Protein AF-A0A538KE06-F1 (afdb_monomer_lite)

Foldseek 3Di:
DDDDDPDDDPDPPVPPPDDPDPPCVPLVNQLVVCVVVVDDPVCCCPPRVCLVCVVVVLVVVLVVVVCVLCDDPVQVVPPPDLVPHRLNRVLVVQQDPDNPCRPPVVSVVSVVVSCVVSVVSVVVSVVVNVVSVVVVVVVD

Sequence (140 aa):
MERVPLCGVVHPDAAEIHGPARNHLLPGDLEEAAYVDGATPLQVFYKVLLPLIAPGLVTTGLLAFIAAWNEYLYALSFIQTPNKYTVTLAITTFQGKSGFQQPWGQIMAATVIVTLPLIVATLVLQRRILAGLTAGAVKG

Secondary structure (DSSP, 8-state):
--PPP------GGGSSSS-TT--TT-HHHHHHHHHHTT--HHHHIIIIIHHHHHHHHHHHHHHHHHHHHT--HHHHHH---GGG--HHHHHHHTS-SSTT---HHHHHHHHHHHHHHHHHHHHHHHHHHHHHHHHHHT--

Structure (mmCIF, N/CA/C/O backbone):
data_AF-A0A538KE06-F1
#
_entry.id   AF-A0A538KE06-F1
#
loop_
_atom_site.group_PDB
_atom_site.id
_atom_site.type_symbol
_atom_site.label_atom_id
_atom_site.label_alt_id
_atom_site.label_comp_id
_atom_site.label_asym_id
_atom_site.label_entity_id
_atom_site.label_seq_id
_atom_site.pdbx_PDB_ins_code
_atom_site.Cartn_x
_atom_site.Cartn_y
_atom_site.Cartn_z
_atom_site.occupancy
_atom_site.B_iso_or_equiv
_atom_site.auth_seq_id
_atom_site.auth_comp_id
_atom_site.auth_asym_id
_atom_site.auth_atom_id
_atom_site.pdbx_PDB_model_num
ATOM 1 N N . MET A 1 1 ? -34.459 -9.024 51.328 1.00 41.56 1 MET A N 1
ATOM 2 C CA . MET A 1 1 ? -34.409 -10.063 50.282 1.00 41.56 1 MET A CA 1
ATOM 3 C C . MET A 1 1 ? -35.595 -9.831 49.373 1.00 41.56 1 MET A C 1
ATOM 5 O O . MET A 1 1 ? -36.688 -10.164 49.780 1.00 41.56 1 MET A O 1
ATOM 9 N N . GLU A 1 2 ? -35.390 -9.170 48.240 1.00 29.42 2 GLU A N 1
ATOM 10 C CA . GLU A 1 2 ? -36.035 -9.492 46.961 1.00 29.42 2 GLU A CA 1
ATOM 11 C C . GLU A 1 2 ? -35.337 -8.616 45.909 1.00 29.42 2 GLU A C 1
ATOM 13 O O . GLU A 1 2 ? -35.073 -7.438 46.152 1.00 29.42 2 GLU A O 1
ATOM 18 N N . ARG A 1 3 ? -34.915 -9.219 44.800 1.00 35.91 3 ARG A N 1
ATOM 19 C CA . ARG A 1 3 ? -34.071 -8.602 43.772 1.00 35.91 3 ARG A CA 1
ATOM 20 C C . ARG A 1 3 ? -34.946 -7.782 42.825 1.00 35.91 3 ARG A C 1
ATOM 22 O O . ARG A 1 3 ? -35.909 -8.313 42.284 1.00 35.91 3 ARG A O 1
ATOM 29 N N . VAL A 1 4 ? -34.574 -6.528 42.584 1.00 45.78 4 VAL A N 1
ATOM 30 C CA . VAL A 1 4 ? -35.130 -5.716 41.490 1.00 45.78 4 VAL A CA 1
ATOM 31 C C . VAL A 1 4 ? -34.564 -6.254 40.160 1.00 45.78 4 VAL A C 1
ATOM 33 O O . VAL A 1 4 ? -33.375 -6.582 40.107 1.00 45.78 4 VAL A O 1
ATOM 36 N N . PRO A 1 5 ? -35.390 -6.434 39.113 1.00 43.25 5 PRO A N 1
ATOM 37 C CA . PRO A 1 5 ? -35.032 -7.219 37.939 1.00 43.25 5 PRO A CA 1
ATOM 38 C C . PRO A 1 5 ? -34.088 -6.455 37.000 1.00 43.25 5 PRO A C 1
ATOM 40 O O . PRO A 1 5 ? -34.366 -5.337 36.580 1.00 43.25 5 PRO A O 1
ATOM 43 N N . LEU A 1 6 ? -32.984 -7.107 36.630 1.00 50.12 6 LEU A N 1
ATOM 44 C CA . LEU A 1 6 ? -32.093 -6.719 35.536 1.00 50.12 6 LEU A CA 1
ATOM 45 C C . LEU A 1 6 ? -32.670 -7.252 34.219 1.00 50.12 6 LEU A C 1
ATOM 47 O O . LEU A 1 6 ? -32.282 -8.321 33.755 1.00 50.12 6 LEU A O 1
ATOM 51 N N . CYS A 1 7 ? -33.632 -6.540 33.635 1.00 46.16 7 CYS A N 1
ATOM 52 C CA . CYS A 1 7 ? -33.983 -6.719 32.229 1.00 46.16 7 CYS A CA 1
ATOM 53 C C . CYS A 1 7 ? -34.593 -5.429 31.668 1.00 46.16 7 CYS A C 1
ATOM 55 O O . CYS A 1 7 ? -35.693 -5.046 32.050 1.00 46.16 7 CYS A O 1
ATOM 57 N N . GLY A 1 8 ? -33.847 -4.783 30.768 1.00 50.09 8 GLY A N 1
ATOM 58 C CA . GLY A 1 8 ? -34.366 -3.930 29.701 1.00 50.09 8 GLY A CA 1
ATOM 59 C C . GLY A 1 8 ? -35.153 -2.684 30.096 1.00 50.09 8 GLY A C 1
ATOM 60 O O . GLY A 1 8 ? -36.369 -2.696 29.991 1.00 50.09 8 GLY A O 1
ATOM 61 N N . VAL A 1 9 ? -34.459 -1.574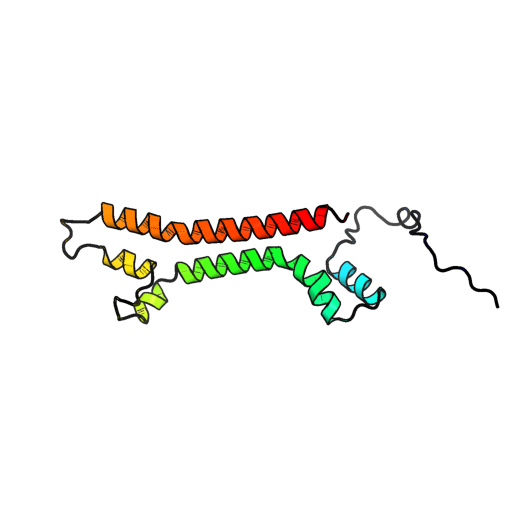 30.364 1.00 43.34 9 VAL A N 1
ATOM 62 C CA . VAL A 1 9 ? -34.928 -0.240 29.953 1.00 43.34 9 VAL A CA 1
ATOM 63 C C . VAL A 1 9 ? -33.696 0.598 29.604 1.00 43.34 9 VAL A C 1
ATOM 65 O O . VAL A 1 9 ? -33.009 1.119 30.478 1.00 43.34 9 VAL A O 1
ATOM 68 N N . VAL A 1 10 ? -33.407 0.725 28.308 1.00 49.09 10 VAL A N 1
ATOM 69 C CA . VAL A 1 10 ? -32.765 1.940 27.795 1.00 49.09 10 VAL A CA 1
ATOM 70 C C . VAL A 1 10 ? -33.773 3.047 28.085 1.00 49.09 10 VAL A C 1
ATOM 72 O O . VAL A 1 10 ? -34.801 3.124 27.419 1.00 49.09 10 VAL A O 1
ATOM 75 N N . HIS A 1 11 ? -33.561 3.809 29.158 1.00 37.88 11 HIS A N 1
ATOM 76 C CA . HIS A 1 11 ? -34.429 4.938 29.489 1.00 37.88 11 HIS A CA 1
ATOM 77 C C . HIS A 1 11 ? -34.259 5.989 28.381 1.00 37.88 11 HIS A C 1
ATOM 79 O O . HIS A 1 11 ? -33.131 6.441 28.175 1.00 37.88 11 HIS A O 1
ATOM 85 N N . PRO A 1 12 ? -35.327 6.407 27.680 1.00 44.47 12 PRO A N 1
ATOM 86 C CA . PRO A 1 12 ? -35.241 7.504 26.720 1.00 44.47 12 PRO A CA 1
ATOM 87 C C . PRO A 1 12 ? -35.142 8.893 27.389 1.00 44.47 12 PRO A C 1
ATOM 89 O O . PRO A 1 12 ? -34.996 9.889 26.691 1.00 44.47 12 PRO A O 1
ATOM 92 N N . ASP A 1 13 ? -35.141 8.978 28.726 1.00 38.41 13 ASP A N 1
ATOM 93 C CA . ASP A 1 13 ? -35.318 10.241 29.469 1.00 38.41 13 ASP A CA 1
ATOM 94 C C . ASP A 1 13 ? -34.035 10.862 30.050 1.00 38.41 13 ASP A C 1
ATOM 96 O O . ASP A 1 13 ? -34.096 11.789 30.853 1.00 38.41 13 ASP A O 1
ATOM 100 N N . ALA A 1 14 ? -32.849 10.399 29.648 1.00 43.09 14 ALA A N 1
ATOM 101 C CA . ALA A 1 14 ? -31.592 11.077 29.997 1.00 43.09 14 ALA A CA 1
ATOM 102 C C . ALA A 1 14 ? -31.155 12.124 28.948 1.00 43.09 14 ALA A C 1
ATOM 104 O O . ALA A 1 14 ? -30.073 12.696 29.060 1.00 43.09 14 ALA A O 1
ATOM 105 N N . ALA A 1 15 ? -31.976 12.370 27.921 1.00 45.47 15 ALA A N 1
ATOM 106 C CA . ALA A 1 15 ? -31.617 13.192 26.766 1.00 45.47 15 ALA A CA 1
ATOM 107 C C . ALA A 1 15 ? -32.014 14.681 26.873 1.00 45.47 15 ALA A C 1
ATOM 109 O O . ALA A 1 15 ? -31.673 15.445 25.973 1.00 45.47 15 ALA A O 1
ATOM 110 N N . GLU A 1 16 ? -32.702 15.126 27.935 1.00 46.16 16 GLU A N 1
ATOM 111 C CA . GLU A 1 16 ? -33.406 16.426 27.895 1.00 46.16 16 GLU A CA 1
ATOM 112 C C . GLU A 1 16 ? -32.872 17.551 28.810 1.00 46.16 16 GLU A C 1
ATOM 114 O O . GLU A 1 16 ? -33.443 18.637 28.815 1.00 46.16 16 GLU A O 1
ATOM 119 N N . ILE A 1 17 ? -31.769 17.379 29.558 1.00 45.38 17 ILE A N 1
ATOM 120 C CA . ILE A 1 17 ? -31.374 18.382 30.584 1.00 45.38 17 ILE A CA 1
ATOM 121 C C . ILE A 1 17 ? -29.956 18.979 30.507 1.00 45.38 17 ILE A C 1
ATOM 123 O O . ILE A 1 17 ? -29.545 19.652 31.455 1.00 45.38 17 ILE A O 1
ATOM 127 N N . HIS A 1 18 ? -29.196 18.848 29.406 1.00 49.47 18 HIS A N 1
ATOM 128 C CA . HIS A 1 18 ? -27.895 19.543 29.333 1.00 49.47 18 HIS A CA 1
ATOM 129 C C . HIS A 1 18 ? -27.362 19.896 27.923 1.00 49.47 18 HIS A C 1
ATOM 131 O O . HIS A 1 18 ? -26.558 19.168 27.351 1.00 49.47 18 HIS A O 1
ATOM 137 N N . GLY A 1 19 ? -27.712 21.099 27.443 1.00 47.72 19 GLY A N 1
ATOM 138 C CA . GLY A 1 19 ? -26.868 21.953 26.582 1.00 47.72 19 GLY A CA 1
ATOM 139 C C . GLY A 1 19 ? -26.881 21.711 25.055 1.00 47.72 19 GLY A C 1
ATOM 140 O O . GLY A 1 19 ? -26.966 20.573 24.600 1.00 47.72 19 GLY A O 1
ATOM 141 N N . PRO A 1 20 ? -26.743 22.771 24.226 1.00 57.09 20 PRO A N 1
ATOM 142 C CA . PRO A 1 20 ? -26.591 22.615 22.784 1.00 57.09 20 PRO A CA 1
ATOM 143 C C . PRO A 1 20 ? -25.170 22.120 22.454 1.00 57.09 20 PRO A C 1
ATOM 145 O O . PRO A 1 20 ? -24.185 22.788 22.757 1.00 57.09 20 PRO A O 1
ATOM 148 N N . ALA A 1 21 ? -25.082 20.962 21.792 1.00 54.38 21 ALA A N 1
ATOM 149 C CA . ALA A 1 21 ? -23.899 20.446 21.088 1.00 54.38 21 ALA A CA 1
ATOM 150 C C . ALA A 1 21 ? -22.734 19.840 21.910 1.00 54.38 21 ALA A C 1
ATOM 152 O O . ALA A 1 21 ? -21.568 20.066 21.577 1.00 54.38 21 ALA A O 1
ATOM 153 N N . ARG A 1 22 ? -22.991 18.969 22.901 1.00 56.84 22 ARG A N 1
ATOM 154 C CA . ARG A 1 22 ? -21.941 18.014 23.316 1.00 56.84 22 ARG A CA 1
ATOM 155 C C . ARG A 1 22 ? -21.911 16.822 22.362 1.00 56.84 22 ARG A C 1
ATOM 157 O O . ARG A 1 22 ? -22.761 15.940 22.387 1.00 56.84 22 ARG A O 1
ATOM 164 N N . ASN A 1 23 ? -20.904 16.827 21.499 1.00 50.59 23 ASN A N 1
ATOM 165 C CA . ASN A 1 23 ? -20.581 15.754 20.569 1.00 50.59 23 ASN A CA 1
ATOM 166 C C . ASN A 1 23 ? -19.966 14.568 21.350 1.00 50.59 23 ASN A C 1
ATOM 168 O O . ASN A 1 23 ? -18.763 14.353 21.297 1.00 50.59 23 ASN A O 1
ATOM 172 N N . HIS A 1 24 ? -20.777 13.832 22.118 1.00 53.59 24 HIS A N 1
ATOM 173 C CA . HIS A 1 24 ? -20.369 12.698 22.976 1.00 53.59 24 HIS A CA 1
ATOM 174 C C . HIS A 1 24 ? -19.889 11.443 22.213 1.00 53.59 24 HIS A C 1
ATOM 176 O O . HIS A 1 24 ? -19.712 10.373 22.781 1.00 53.59 24 HIS A O 1
ATOM 182 N N . LEU A 1 25 ? -19.697 11.552 20.898 1.00 54.94 25 LEU A N 1
ATOM 183 C CA . LEU A 1 25 ? -19.173 10.489 20.035 1.00 54.94 25 LEU A CA 1
ATOM 184 C C . LEU A 1 25 ? -17.652 10.606 19.857 1.00 54.94 25 LEU A C 1
ATOM 186 O O . LEU A 1 25 ? -17.087 10.116 18.878 1.00 54.94 25 LEU A O 1
ATOM 190 N N . LEU A 1 26 ? -16.979 11.304 20.774 1.00 62.09 26 LEU A N 1
ATOM 191 C CA . LEU A 1 26 ? -15.530 11.418 20.762 1.00 62.09 26 LEU A CA 1
ATOM 192 C C . LEU A 1 26 ? -14.919 10.028 21.020 1.00 62.09 26 LEU A C 1
ATOM 194 O O . LEU A 1 26 ? -15.422 9.289 21.863 1.00 62.09 26 LEU A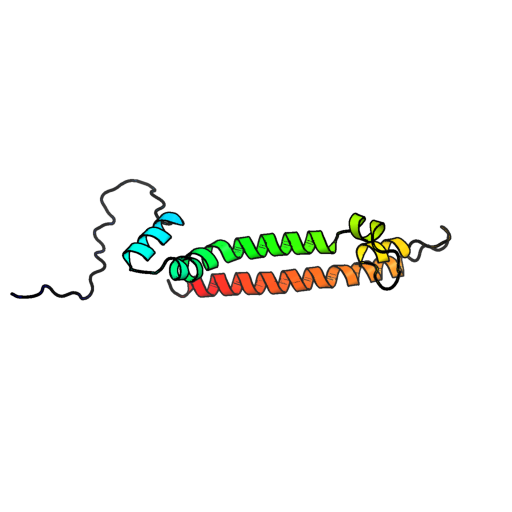 O 1
ATOM 198 N N . PRO A 1 27 ? -13.824 9.659 20.333 1.00 61.34 27 PRO A N 1
ATOM 199 C CA . PRO A 1 27 ? -13.198 8.342 20.473 1.00 61.34 27 PRO A CA 1
ATOM 200 C C . PRO A 1 27 ? -12.884 7.936 21.923 1.00 61.34 27 PRO A C 1
ATOM 202 O O . PRO A 1 27 ? -12.918 6.752 22.236 1.00 61.34 27 PRO A O 1
ATOM 205 N N . GLY A 1 28 ? -12.611 8.911 22.800 1.00 67.81 28 GLY A N 1
ATOM 206 C CA . GLY A 1 28 ? -12.376 8.670 24.227 1.00 67.81 28 GLY A CA 1
ATOM 207 C C . GLY A 1 28 ? -13.624 8.208 24.984 1.00 67.81 28 GLY A C 1
ATOM 208 O O . GLY A 1 28 ? -13.543 7.263 25.761 1.00 67.81 28 GLY A O 1
ATOM 209 N N . ASP A 1 29 ? -14.790 8.789 24.687 1.00 70.44 29 ASP A N 1
ATOM 210 C CA . ASP A 1 29 ? -16.063 8.435 25.333 1.00 70.44 29 ASP A CA 1
ATOM 211 C C . ASP A 1 29 ? -16.477 6.986 24.978 1.00 70.44 29 ASP A C 1
ATOM 213 O O . ASP A 1 29 ? -17.061 6.270 25.792 1.00 70.44 29 ASP A O 1
ATOM 217 N N . LEU A 1 30 ? -16.112 6.521 23.773 1.00 71.06 30 LEU A N 1
ATOM 218 C CA . LEU A 1 30 ? -16.296 5.138 23.308 1.00 71.06 30 LEU A CA 1
ATOM 219 C C . LEU A 1 30 ? -15.386 4.130 24.030 1.00 71.06 30 LEU A C 1
ATOM 221 O O . LEU A 1 30 ? -15.810 3.002 24.286 1.00 71.06 30 LEU A O 1
ATOM 225 N N . GLU A 1 31 ? -14.145 4.507 24.352 1.00 73.62 31 GLU A N 1
ATOM 226 C CA . GLU A 1 31 ? -13.250 3.656 25.145 1.00 73.62 31 GLU A CA 1
ATOM 227 C C . GLU A 1 31 ? -13.721 3.559 26.598 1.00 73.62 31 GLU A C 1
ATOM 229 O O . GLU A 1 31 ? -13.782 2.456 27.142 1.00 73.62 31 GLU A O 1
ATOM 234 N N . GLU A 1 32 ? -14.106 4.683 27.211 1.00 71.38 32 GLU A N 1
ATOM 235 C CA . GLU A 1 32 ? -14.625 4.714 28.582 1.00 71.38 32 GLU A CA 1
ATOM 236 C C . GLU A 1 32 ? -15.894 3.865 28.728 1.00 71.38 32 GLU A C 1
ATOM 238 O O . GLU A 1 32 ? -15.979 3.053 29.651 1.00 71.38 32 GLU A O 1
ATOM 243 N N . ALA A 1 33 ? -16.834 3.957 27.781 1.00 73.06 33 ALA A N 1
ATOM 244 C CA . ALA A 1 33 ? -18.021 3.103 27.756 1.00 73.06 33 ALA A CA 1
ATOM 245 C C . ALA A 1 33 ? -17.666 1.605 27.662 1.00 73.06 33 ALA A C 1
ATOM 247 O O . ALA A 1 33 ? -18.224 0.788 28.393 1.00 73.06 33 ALA A O 1
ATOM 248 N N . ALA A 1 34 ? -16.680 1.237 26.836 1.00 73.38 34 ALA A N 1
ATOM 249 C CA . ALA A 1 34 ? -16.247 -0.154 26.702 1.00 73.38 34 ALA A CA 1
ATOM 250 C C . ALA A 1 34 ? -15.569 -0.698 27.977 1.00 73.38 34 ALA A C 1
ATOM 252 O O . ALA A 1 34 ? -15.719 -1.879 28.302 1.00 73.38 34 ALA A O 1
ATOM 253 N N . TYR A 1 35 ? -14.846 0.145 28.721 1.00 78.19 35 TYR A N 1
ATOM 254 C CA . TYR A 1 35 ? -14.296 -0.227 30.028 1.00 78.19 35 TYR A CA 1
ATOM 255 C C . TYR A 1 35 ? -15.386 -0.387 31.093 1.00 78.19 35 TYR A C 1
ATOM 257 O O . TYR A 1 35 ? -15.297 -1.306 31.910 1.00 78.19 35 TYR A O 1
ATOM 265 N N . VAL A 1 36 ? -16.427 0.453 31.065 1.00 79.75 36 VAL A N 1
ATOM 266 C CA . VAL A 1 36 ? -17.607 0.322 31.941 1.00 79.75 36 VAL A CA 1
ATOM 267 C C . VAL A 1 36 ? -18.366 -0.983 31.658 1.00 79.75 36 VAL A C 1
ATOM 269 O O . VAL A 1 36 ? -18.806 -1.641 32.599 1.00 79.75 36 VAL A O 1
ATOM 272 N N . ASP A 1 37 ? -18.409 -1.425 30.398 1.00 77.38 37 ASP A N 1
ATOM 273 C CA . ASP A 1 37 ? -18.957 -2.726 29.979 1.00 77.38 37 ASP A CA 1
ATOM 274 C C . ASP A 1 37 ? -18.048 -3.933 30.315 1.00 77.38 37 ASP A C 1
ATOM 276 O O . ASP A 1 37 ? -18.375 -5.084 30.008 1.00 77.38 37 ASP A O 1
ATOM 280 N N . GLY A 1 38 ? -16.899 -3.707 30.963 1.00 80.50 38 GLY A N 1
ATOM 281 C CA . GLY A 1 38 ? -15.983 -4.759 31.411 1.00 80.50 38 GLY A CA 1
ATOM 282 C C . GLY A 1 38 ? -15.086 -5.340 30.313 1.00 80.50 38 GLY A C 1
ATOM 283 O O . GLY A 1 38 ? -14.522 -6.425 30.493 1.00 80.50 38 GLY A O 1
ATOM 284 N N . ALA A 1 39 ? -14.931 -4.655 29.175 1.00 82.00 39 ALA A N 1
ATOM 285 C CA . ALA A 1 39 ? -14.020 -5.090 28.122 1.00 82.00 39 ALA A CA 1
ATOM 286 C C . ALA A 1 39 ? -12.552 -4.987 28.572 1.00 82.00 39 ALA A C 1
ATOM 288 O O . ALA A 1 39 ? -12.131 -4.031 29.224 1.00 82.00 39 ALA A O 1
ATOM 289 N N . THR A 1 40 ? -11.731 -5.970 28.190 1.00 86.62 40 THR A N 1
ATOM 290 C CA . THR A 1 40 ? -10.284 -5.910 28.448 1.00 86.62 40 THR A CA 1
ATOM 291 C C . THR A 1 40 ? -9.600 -4.914 27.498 1.00 86.62 40 THR A C 1
ATOM 293 O O . THR A 1 40 ? -10.059 -4.754 26.365 1.00 86.62 40 THR A O 1
ATOM 296 N N . PRO A 1 41 ? -8.462 -4.293 27.871 1.00 82.00 41 PRO A N 1
ATOM 297 C CA . PRO A 1 41 ? -7.785 -3.294 27.029 1.00 82.00 41 PRO A CA 1
ATOM 298 C C . PRO A 1 41 ? -7.475 -3.779 25.602 1.00 82.00 41 PRO A C 1
ATOM 300 O O . PRO A 1 41 ? -7.617 -3.041 24.630 1.00 82.00 41 PRO A O 1
ATOM 303 N N . LEU A 1 42 ? -7.115 -5.060 25.449 1.00 86.00 42 LEU A N 1
ATOM 304 C CA . LEU A 1 42 ? -6.891 -5.668 24.134 1.00 86.00 42 LEU A CA 1
ATOM 305 C C . LEU A 1 42 ? -8.186 -5.809 23.322 1.00 86.00 42 LEU A C 1
ATOM 307 O O . LEU A 1 42 ? -8.167 -5.650 22.103 1.00 86.00 42 LEU A O 1
ATOM 311 N N . GLN A 1 43 ? -9.317 -6.100 23.969 1.00 81.88 43 GLN A N 1
ATOM 312 C CA . GLN A 1 43 ? -10.611 -6.149 23.288 1.00 81.88 43 GLN A CA 1
ATOM 313 C C . GLN A 1 43 ? -11.047 -4.762 22.821 1.00 81.88 43 GLN A C 1
ATOM 315 O O . GLN A 1 43 ? -11.512 -4.650 21.688 1.00 81.88 43 GLN A O 1
ATOM 320 N N . VAL A 1 44 ? -10.853 -3.726 23.643 1.00 84.19 44 VAL A N 1
ATOM 321 C CA . VAL A 1 44 ? -11.134 -2.331 23.269 1.00 84.19 44 VAL A CA 1
ATOM 322 C C . VAL A 1 44 ? -10.292 -1.930 22.055 1.00 84.19 44 VAL A C 1
ATOM 324 O O . VAL A 1 44 ? -10.837 -1.459 21.056 1.00 84.19 44 VAL A O 1
ATOM 327 N N . PHE A 1 45 ? -8.991 -2.240 22.066 1.00 83.06 45 PHE A N 1
ATOM 328 C CA . PHE A 1 45 ? -8.098 -1.955 20.942 1.00 83.06 45 PHE A CA 1
ATOM 329 C C . PHE A 1 45 ? -8.584 -2.575 19.622 1.00 83.06 45 PHE A C 1
ATOM 331 O O . PHE A 1 45 ? -8.746 -1.871 18.630 1.00 83.06 45 PHE A O 1
ATOM 338 N N . TYR A 1 46 ? -8.849 -3.885 19.588 1.00 84.31 46 TYR A N 1
ATOM 339 C CA . TYR A 1 46 ? -9.210 -4.564 18.337 1.00 84.31 46 TYR A CA 1
ATOM 340 C C . TYR A 1 46 ? -10.658 -4.325 17.890 1.00 84.31 46 TYR A C 1
ATOM 342 O O . TYR A 1 46 ? -10.920 -4.331 16.687 1.00 84.31 46 TYR A O 1
ATOM 350 N N . LYS A 1 47 ? -11.606 -4.163 18.821 1.00 80.00 47 LYS A N 1
ATOM 351 C CA . LYS A 1 47 ? -13.039 -4.063 18.495 1.00 80.00 47 LYS A CA 1
ATOM 352 C C . LYS A 1 47 ? -13.549 -2.633 18.368 1.00 80.00 47 LYS A C 1
ATOM 354 O O . LYS A 1 47 ? -14.523 -2.434 17.652 1.00 80.00 47 LYS A O 1
ATOM 359 N N . VAL A 1 48 ? -12.924 -1.672 19.047 1.00 80.19 48 VAL A N 1
ATOM 360 C CA . VAL A 1 48 ? -13.378 -0.274 19.085 1.00 80.19 48 VAL A CA 1
ATOM 361 C C . VAL A 1 48 ? -12.380 0.618 18.355 1.00 80.19 48 VAL A C 1
ATOM 363 O O . VAL A 1 48 ? -12.728 1.231 17.348 1.00 80.19 48 VAL A O 1
ATOM 366 N N . LEU A 1 49 ? -11.117 0.626 18.789 1.00 82.69 49 LEU A N 1
ATOM 367 C CA . LEU A 1 49 ? -10.118 1.555 18.259 1.00 82.69 49 LEU A CA 1
ATOM 368 C C . LEU A 1 49 ? -9.699 1.214 16.820 1.00 82.69 49 LEU A C 1
ATOM 370 O O . LEU A 1 49 ? -9.687 2.082 15.949 1.00 82.69 49 LEU A O 1
ATOM 374 N N . LEU A 1 50 ? -9.383 -0.053 16.542 1.00 84.25 50 LEU A N 1
ATOM 375 C CA . LEU A 1 50 ? -8.883 -0.505 15.242 1.00 84.25 50 LEU A CA 1
ATOM 376 C C . LEU A 1 50 ? -9.848 -0.248 14.068 1.00 84.25 50 LEU A C 1
ATOM 378 O O . LEU A 1 50 ? -9.382 0.295 13.067 1.00 84.25 50 LEU A O 1
ATOM 382 N N . PRO A 1 51 ? -11.159 -0.566 14.129 1.00 81.75 51 PRO A N 1
ATOM 383 C CA . PRO A 1 51 ? -12.083 -0.226 13.043 1.00 81.75 51 PRO A CA 1
ATOM 384 C C . PRO A 1 51 ? -12.289 1.285 12.885 1.00 81.75 51 PRO A C 1
ATOM 386 O O . PRO A 1 51 ? -12.513 1.746 11.767 1.00 81.75 51 PRO A O 1
ATOM 389 N N . LEU A 1 52 ? -12.156 2.057 13.968 1.00 81.50 52 LEU A N 1
ATOM 390 C CA . LEU A 1 52 ? -12.273 3.514 13.938 1.00 81.50 52 LEU A CA 1
ATOM 391 C C . LEU A 1 52 ? -11.097 4.165 13.191 1.00 81.50 52 LEU A C 1
ATOM 393 O O . LEU A 1 52 ? -11.301 5.063 12.376 1.00 81.50 52 LEU A O 1
ATOM 397 N N . ILE A 1 53 ? -9.870 3.679 13.414 1.00 85.25 53 ILE A N 1
ATOM 398 C CA . ILE A 1 53 ? -8.660 4.191 12.745 1.00 85.25 53 ILE A CA 1
ATOM 399 C C . ILE A 1 53 ? -8.347 3.490 11.415 1.00 85.25 53 ILE A C 1
ATOM 401 O O . ILE A 1 53 ? -7.529 3.988 10.640 1.00 85.25 53 ILE A O 1
ATOM 405 N N . ALA A 1 54 ? -8.987 2.354 11.119 1.00 83.25 54 ALA A N 1
ATOM 406 C CA . ALA A 1 54 ? -8.806 1.587 9.886 1.00 83.25 54 ALA A CA 1
ATOM 407 C C . ALA A 1 54 ? -8.851 2.431 8.594 1.00 83.25 54 ALA A C 1
ATOM 409 O O . ALA A 1 54 ? -7.932 2.284 7.783 1.00 83.25 54 ALA A O 1
ATOM 410 N N . PRO A 1 55 ? -9.831 3.334 8.364 1.00 81.31 55 PRO A N 1
ATOM 411 C CA . PRO A 1 55 ? -9.835 4.172 7.158 1.00 81.31 55 PRO A CA 1
ATOM 412 C C . PRO A 1 55 ? -8.609 5.099 7.070 1.00 81.31 55 PRO A C 1
ATOM 414 O O . PRO A 1 55 ? -8.060 5.308 5.983 1.00 81.31 55 PRO A O 1
ATOM 417 N N . GLY A 1 56 ? -8.127 5.601 8.211 1.00 85.06 56 GLY A N 1
ATOM 418 C CA . GLY A 1 56 ? -6.895 6.387 8.288 1.00 85.06 56 GLY A CA 1
ATOM 419 C C . GLY A 1 56 ? -5.660 5.551 7.949 1.00 85.06 56 GLY A C 1
ATOM 420 O O . GLY A 1 56 ? -4.860 5.947 7.103 1.00 85.06 56 GLY A O 1
ATOM 421 N N . LEU A 1 57 ? -5.542 4.353 8.530 1.00 87.50 57 LEU A N 1
ATOM 422 C CA . LEU A 1 57 ? -4.431 3.432 8.265 1.00 87.50 57 LEU A CA 1
ATOM 423 C C . LEU A 1 57 ? -4.348 3.016 6.796 1.00 87.50 57 LEU A C 1
ATOM 425 O O . LEU A 1 57 ? -3.252 2.955 6.240 1.00 87.50 57 LEU A O 1
ATOM 429 N N . VAL A 1 58 ? -5.489 2.765 6.150 1.00 85.81 58 VAL A N 1
ATOM 430 C CA . VAL A 1 58 ? -5.524 2.432 4.721 1.00 85.81 58 VAL A CA 1
ATOM 431 C C . VAL A 1 58 ? -4.987 3.588 3.876 1.00 85.81 58 VAL A C 1
ATOM 433 O O . VAL A 1 58 ? -4.194 3.361 2.963 1.00 85.81 58 VAL A O 1
ATOM 436 N N . THR A 1 59 ? -5.372 4.822 4.200 1.00 86.12 59 THR A N 1
ATOM 437 C CA . THR A 1 59 ? -4.915 6.018 3.480 1.00 86.12 59 THR A CA 1
ATOM 438 C C . THR A 1 59 ? -3.410 6.218 3.645 1.00 86.12 59 THR A C 1
ATOM 440 O O . THR A 1 59 ? -2.691 6.359 2.657 1.00 86.12 59 THR A O 1
ATOM 443 N N . THR A 1 60 ? -2.906 6.149 4.877 1.00 90.50 60 THR A N 1
ATOM 444 C CA . THR A 1 60 ? -1.471 6.267 5.164 1.00 90.50 60 THR A CA 1
ATOM 445 C C . THR A 1 60 ? -0.669 5.147 4.501 1.00 90.50 60 THR A C 1
ATOM 447 O O . THR A 1 60 ? 0.381 5.406 3.916 1.00 90.50 60 THR A O 1
ATOM 450 N N . GLY A 1 61 ? -1.175 3.911 4.523 1.00 89.69 61 GLY A N 1
ATOM 451 C CA . GLY A 1 61 ? -0.550 2.771 3.853 1.00 89.69 61 GLY A CA 1
ATOM 452 C C . GLY A 1 61 ? -0.499 2.930 2.333 1.00 89.69 61 GLY A C 1
ATOM 453 O O . GLY A 1 61 ? 0.522 2.626 1.719 1.00 89.69 61 GLY A O 1
ATOM 454 N N . LEU A 1 62 ? -1.559 3.465 1.721 1.00 88.62 62 LEU A N 1
ATOM 455 C CA . LEU A 1 62 ? -1.576 3.786 0.295 1.00 88.62 62 LEU A CA 1
ATOM 456 C C . LEU A 1 62 ? -0.542 4.863 -0.048 1.00 88.62 62 LEU A C 1
ATOM 458 O O . LEU A 1 62 ? 0.203 4.701 -1.010 1.00 88.62 62 LEU A O 1
ATOM 462 N N . LEU A 1 63 ? -0.466 5.939 0.736 1.00 89.25 63 LEU A N 1
ATOM 463 C CA . LEU A 1 63 ? 0.529 6.994 0.530 1.00 89.25 63 LEU A CA 1
ATOM 464 C C . LEU A 1 63 ? 1.957 6.456 0.670 1.00 89.25 63 LEU A C 1
ATOM 466 O O . LEU A 1 63 ? 2.804 6.754 -0.168 1.00 89.25 63 LEU A O 1
ATOM 470 N N . ALA A 1 64 ? 2.211 5.610 1.671 1.00 91.50 64 ALA A N 1
ATOM 471 C CA . ALA A 1 64 ? 3.498 4.943 1.841 1.00 91.50 64 ALA A CA 1
ATOM 472 C C . ALA A 1 64 ? 3.834 4.027 0.651 1.00 91.50 64 ALA A C 1
ATOM 474 O O . ALA A 1 64 ? 4.968 4.027 0.177 1.00 91.50 64 ALA A O 1
ATOM 475 N N . PHE A 1 65 ? 2.850 3.292 0.123 1.00 89.88 65 PHE A N 1
ATOM 476 C CA . PHE A 1 65 ? 3.017 2.478 -1.081 1.00 89.88 65 PHE A CA 1
ATOM 477 C C . PHE A 1 65 ? 3.355 3.334 -2.305 1.00 89.88 65 PHE A C 1
ATOM 479 O O . PHE A 1 65 ? 4.300 3.019 -3.022 1.00 89.88 65 PHE A O 1
ATOM 486 N N . ILE A 1 66 ? 2.630 4.434 -2.525 1.00 88.38 66 ILE A N 1
ATOM 487 C CA . ILE A 1 66 ? 2.898 5.378 -3.619 1.00 88.38 66 ILE A CA 1
ATOM 488 C C . ILE A 1 66 ? 4.316 5.945 -3.492 1.00 88.38 66 ILE A C 1
ATOM 490 O O . ILE A 1 66 ? 5.032 6.010 -4.490 1.00 88.38 66 ILE A O 1
ATOM 494 N N . ALA A 1 67 ? 4.734 6.332 -2.286 1.00 89.94 67 ALA A N 1
ATOM 495 C CA . ALA A 1 67 ? 6.073 6.856 -2.038 1.00 89.94 67 ALA A CA 1
ATOM 496 C C . ALA A 1 67 ? 7.153 5.811 -2.355 1.00 89.94 67 ALA A C 1
ATOM 498 O O . ALA A 1 67 ? 8.053 6.083 -3.142 1.00 89.94 67 ALA A O 1
ATOM 499 N N . ALA A 1 68 ? 7.021 4.593 -1.823 1.00 89.44 68 ALA A N 1
ATOM 500 C CA . ALA A 1 68 ? 7.971 3.510 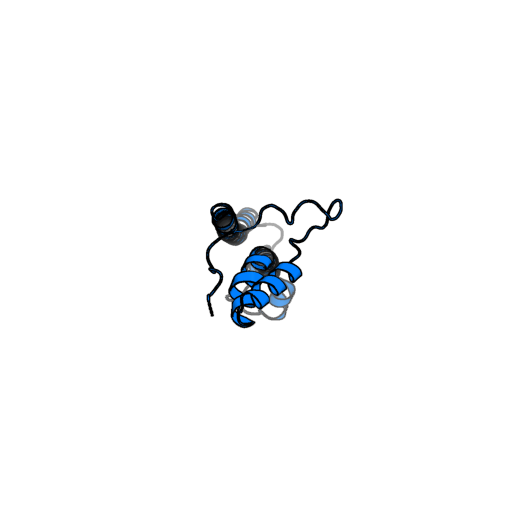-2.069 1.00 89.44 68 ALA A CA 1
ATOM 501 C C . ALA A 1 68 ? 8.019 3.085 -3.547 1.00 89.44 68 ALA A C 1
ATOM 503 O O . ALA A 1 68 ? 9.083 2.753 -4.063 1.00 89.44 68 ALA A O 1
ATOM 504 N N . TRP A 1 69 ? 6.878 3.108 -4.240 1.00 88.44 69 TRP A N 1
ATOM 505 C CA . TRP A 1 69 ? 6.784 2.755 -5.656 1.00 88.44 69 TRP A CA 1
ATOM 506 C C . TRP A 1 69 ? 7.460 3.784 -6.567 1.00 88.44 69 TRP A C 1
ATOM 508 O O . TRP A 1 69 ? 8.114 3.418 -7.542 1.00 88.44 69 TRP A O 1
ATOM 518 N N . ASN A 1 70 ? 7.318 5.072 -6.248 1.00 88.62 70 ASN A N 1
ATOM 519 C CA . ASN A 1 70 ? 7.917 6.162 -7.019 1.00 88.62 70 ASN A CA 1
ATOM 520 C C . ASN A 1 70 ? 9.375 6.437 -6.643 1.00 88.62 70 ASN A C 1
ATOM 522 O O . ASN A 1 70 ? 9.992 7.337 -7.214 1.00 88.62 70 ASN A O 1
ATOM 526 N N . GLU A 1 71 ? 9.934 5.675 -5.708 1.00 89.94 71 GLU A N 1
ATOM 527 C CA . GLU A 1 71 ? 11.248 5.973 -5.183 1.00 89.94 71 GLU A CA 1
ATOM 528 C C . GLU A 1 71 ? 12.351 5.738 -6.225 1.00 89.94 71 GLU A C 1
ATOM 530 O O . GLU A 1 71 ? 12.572 4.629 -6.723 1.00 89.94 71 GLU A O 1
ATOM 535 N N . TYR A 1 72 ? 13.055 6.820 -6.555 1.00 89.19 72 TYR A N 1
ATOM 536 C CA . TYR A 1 72 ? 14.049 6.856 -7.621 1.00 89.19 72 TYR A CA 1
ATOM 537 C C . TYR A 1 72 ? 15.476 7.008 -7.095 1.00 89.19 72 TYR A C 1
ATOM 539 O O . TYR A 1 72 ? 16.382 6.335 -7.588 1.00 89.19 72 TYR A O 1
ATOM 547 N N . LEU A 1 73 ? 15.699 7.860 -6.091 1.00 88.19 73 LEU A N 1
ATOM 548 C CA . LEU A 1 73 ? 17.045 8.215 -5.639 1.00 88.19 73 LEU A CA 1
ATOM 549 C C . LEU A 1 73 ? 17.721 7.043 -4.932 1.00 88.19 73 LEU A C 1
ATOM 551 O O . LEU A 1 73 ? 18.894 6.761 -5.193 1.00 88.19 73 LEU A O 1
ATOM 555 N N . TYR A 1 74 ? 16.977 6.311 -4.100 1.00 89.50 74 TYR A N 1
ATOM 556 C CA . TYR A 1 74 ? 17.498 5.088 -3.489 1.00 89.50 74 TYR A CA 1
ATOM 557 C C . TYR A 1 74 ? 17.804 4.017 -4.544 1.00 89.50 74 TYR A C 1
ATOM 559 O O . TYR A 1 74 ? 18.862 3.388 -4.495 1.00 89.50 74 TYR A O 1
ATOM 567 N N . ALA A 1 75 ? 16.928 3.839 -5.536 1.00 88.44 75 ALA A N 1
ATOM 568 C CA . ALA A 1 75 ? 17.144 2.862 -6.600 1.00 88.44 75 ALA A CA 1
ATOM 569 C C . ALA A 1 75 ? 18.396 3.189 -7.426 1.00 88.44 75 ALA A C 1
ATOM 571 O O . ALA A 1 75 ? 19.234 2.316 -7.631 1.00 88.44 75 ALA A O 1
ATOM 572 N N . LEU A 1 76 ? 18.561 4.449 -7.836 1.00 87.75 76 LEU A N 1
ATOM 573 C CA . LEU A 1 76 ? 19.721 4.904 -8.602 1.00 87.75 76 LEU A CA 1
ATOM 574 C C . LEU A 1 76 ? 21.038 4.728 -7.829 1.00 87.75 76 LEU A C 1
ATOM 576 O O . LEU A 1 76 ? 22.061 4.393 -8.420 1.00 87.75 76 LEU A O 1
ATOM 580 N N . SER A 1 77 ? 21.012 4.946 -6.513 1.00 88.44 77 SER A N 1
ATOM 581 C CA . SER A 1 77 ? 22.218 4.913 -5.676 1.00 88.44 77 SER A CA 1
ATOM 582 C C . SER A 1 77 ? 22.673 3.490 -5.341 1.00 88.44 77 SER A C 1
ATOM 584 O O . SER A 1 77 ? 23.870 3.209 -5.316 1.00 88.44 77 SER A O 1
ATOM 586 N N . PHE A 1 78 ? 21.727 2.582 -5.075 1.00 90.06 78 PHE A N 1
ATOM 587 C CA . PHE A 1 78 ? 22.029 1.241 -4.562 1.00 90.06 78 PHE A CA 1
ATOM 588 C C . PHE A 1 78 ? 21.913 0.128 -5.610 1.00 90.06 78 PHE A C 1
ATOM 590 O O . PHE A 1 78 ? 22.535 -0.925 -5.454 1.00 90.06 78 PHE A O 1
ATOM 597 N N . ILE A 1 79 ? 21.136 0.319 -6.679 1.00 88.81 79 ILE A N 1
ATOM 598 C CA . ILE A 1 79 ? 20.874 -0.731 -7.666 1.00 88.81 79 ILE A CA 1
ATOM 599 C C . ILE A 1 79 ? 21.762 -0.531 -8.890 1.00 88.81 79 ILE A C 1
ATOM 601 O O . ILE A 1 79 ? 21.488 0.281 -9.766 1.00 88.81 79 ILE A O 1
ATOM 605 N N . GLN A 1 80 ? 22.810 -1.348 -8.984 1.00 82.44 80 GLN A N 1
ATOM 606 C CA . GLN A 1 80 ? 23.749 -1.311 -10.111 1.00 82.44 80 GLN A CA 1
ATOM 607 C C . GLN A 1 80 ? 23.448 -2.367 -11.187 1.00 82.44 80 GLN A C 1
ATOM 609 O O . GLN A 1 80 ? 23.957 -2.283 -12.301 1.00 82.44 80 GLN A O 1
ATOM 614 N N . THR A 1 81 ? 22.614 -3.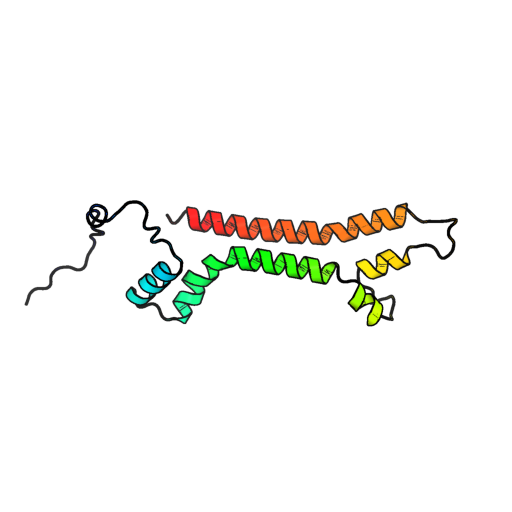370 -10.885 1.00 85.94 81 THR A N 1
ATOM 615 C CA . THR A 1 81 ? 22.292 -4.458 -11.822 1.00 85.94 81 THR A CA 1
ATOM 616 C C . THR A 1 81 ? 20.990 -4.175 -12.583 1.00 85.94 81 THR A C 1
ATOM 618 O O . THR A 1 81 ? 19.951 -4.054 -11.930 1.00 85.94 81 THR A O 1
ATOM 621 N N . PRO A 1 82 ? 20.990 -4.193 -13.933 1.00 80.12 82 PRO A N 1
ATOM 622 C CA . PRO A 1 82 ? 19.798 -3.912 -14.743 1.00 80.12 82 PRO A CA 1
ATOM 623 C C . PRO A 1 82 ? 18.581 -4.792 -14.440 1.00 80.12 82 PRO A C 1
ATOM 625 O O . PRO A 1 82 ? 17.453 -4.314 -14.428 1.00 80.12 82 PRO A O 1
ATOM 628 N N . ASN A 1 83 ? 18.799 -6.066 -14.099 1.00 84.56 83 ASN A N 1
ATOM 629 C CA . ASN A 1 83 ? 17.720 -7.008 -13.767 1.00 84.56 83 ASN A CA 1
ATOM 630 C C . ASN A 1 83 ? 17.000 -6.699 -12.443 1.00 84.56 83 ASN A C 1
ATOM 632 O O . ASN A 1 83 ? 16.026 -7.368 -12.110 1.00 84.56 83 ASN A O 1
ATOM 636 N N . LYS A 1 84 ? 17.499 -5.739 -11.659 1.00 85.88 84 LYS A N 1
ATOM 637 C CA . LYS A 1 84 ? 16.923 -5.339 -10.370 1.00 85.88 84 LYS A CA 1
ATOM 638 C C . LYS A 1 84 ? 16.384 -3.913 -10.389 1.00 85.88 84 LYS A C 1
ATOM 640 O O . LYS A 1 84 ? 16.021 -3.406 -9.332 1.00 85.88 84 LYS A O 1
ATOM 645 N N . TYR A 1 85 ? 16.369 -3.248 -11.545 1.00 86.69 85 TYR A N 1
ATOM 646 C CA . TYR A 1 85 ? 15.897 -1.873 -11.624 1.00 86.69 85 TYR A CA 1
ATOM 647 C C . TYR A 1 85 ? 14.446 -1.765 -11.179 1.00 86.69 85 TYR A C 1
ATOM 649 O O . TYR A 1 85 ? 13.583 -2.549 -11.577 1.00 86.69 85 TYR A O 1
ATOM 657 N N . THR A 1 86 ? 14.193 -0.766 -10.337 1.00 88.62 86 THR A N 1
ATOM 658 C CA . THR A 1 86 ? 12.830 -0.360 -10.033 1.00 88.62 86 THR A CA 1
ATOM 659 C C . THR A 1 86 ? 12.192 0.207 -11.288 1.00 88.62 86 THR A C 1
ATOM 661 O O . THR A 1 86 ? 12.865 0.652 -12.220 1.00 88.62 86 THR A O 1
ATOM 664 N N . VAL A 1 87 ? 10.869 0.203 -11.305 1.00 86.25 87 VAL A N 1
ATOM 665 C CA . VAL A 1 87 ? 10.072 0.648 -12.444 1.00 86.25 87 VAL A CA 1
ATOM 666 C C . VAL A 1 87 ? 10.444 2.075 -12.880 1.00 86.25 87 VAL A C 1
ATOM 668 O O . VAL A 1 87 ? 10.660 2.323 -14.067 1.00 86.25 87 VAL A O 1
ATOM 671 N N . THR A 1 88 ? 10.612 2.990 -11.922 1.00 85.75 88 THR A N 1
ATOM 672 C CA . THR A 1 88 ? 11.012 4.383 -12.175 1.00 85.75 88 THR A CA 1
ATOM 673 C C . THR A 1 88 ? 12.423 4.490 -12.761 1.00 85.75 88 THR A C 1
ATOM 675 O O . THR A 1 88 ? 12.633 5.246 -13.705 1.00 85.75 88 THR A O 1
ATOM 678 N N . LEU A 1 89 ? 13.384 3.701 -12.263 1.00 86.31 89 LEU A N 1
ATOM 679 C CA . LEU A 1 89 ? 14.755 3.662 -12.788 1.00 86.31 89 LEU A CA 1
ATOM 680 C C . LEU A 1 89 ? 14.827 3.011 -14.178 1.00 86.31 89 LEU A C 1
ATOM 682 O O . LEU A 1 89 ? 15.576 3.458 -15.038 1.00 86.31 89 LEU A O 1
ATOM 686 N N . ALA A 1 90 ? 14.020 1.982 -14.433 1.00 84.56 90 ALA A N 1
ATOM 687 C CA . ALA A 1 90 ? 13.964 1.336 -15.738 1.00 84.56 90 ALA A CA 1
ATOM 688 C C . ALA A 1 90 ? 13.479 2.317 -16.820 1.00 84.56 90 ALA A C 1
ATOM 690 O O . ALA A 1 90 ? 14.086 2.391 -17.889 1.00 84.56 90 ALA A O 1
ATOM 691 N N . ILE A 1 91 ? 12.455 3.135 -16.530 1.00 83.12 91 ILE A N 1
ATOM 692 C CA . ILE A 1 91 ? 11.941 4.141 -17.476 1.00 83.12 91 ILE A CA 1
ATOM 693 C C . ILE A 1 91 ? 13.038 5.113 -17.929 1.00 83.12 91 ILE A C 1
ATOM 695 O O . ILE A 1 91 ? 13.136 5.418 -19.119 1.00 83.12 91 ILE A O 1
ATOM 699 N N . THR A 1 92 ? 13.895 5.579 -17.016 1.00 79.25 92 THR A N 1
ATOM 700 C CA . THR A 1 92 ? 14.924 6.571 -17.365 1.00 79.25 92 THR A CA 1
ATOM 701 C C . THR A 1 92 ? 15.994 6.011 -18.298 1.00 79.25 92 THR A C 1
ATOM 703 O O . THR A 1 92 ? 16.563 6.775 -19.078 1.00 79.25 92 THR A O 1
ATOM 706 N N . THR A 1 93 ? 16.211 4.692 -18.287 1.00 76.81 93 THR A N 1
ATOM 707 C CA . THR A 1 93 ? 17.164 4.006 -19.173 1.00 76.81 93 THR A CA 1
ATOM 708 C C . THR A 1 93 ? 16.649 3.775 -20.598 1.00 76.81 93 THR A C 1
ATOM 710 O O . THR A 1 93 ? 17.449 3.471 -21.480 1.00 76.81 93 THR A O 1
ATOM 713 N N . PHE A 1 94 ? 15.350 3.982 -20.868 1.00 73.56 94 PHE A N 1
ATOM 714 C CA . PHE A 1 94 ? 14.797 3.957 -22.234 1.00 73.56 94 PHE A CA 1
ATOM 715 C C . PHE A 1 94 ? 15.146 5.202 -23.066 1.00 73.56 94 PHE A C 1
ATOM 717 O O . PHE A 1 94 ? 14.879 5.226 -24.269 1.00 73.56 94 PHE A O 1
ATOM 724 N N . GLN A 1 95 ? 15.745 6.235 -22.463 1.00 65.69 95 GLN A N 1
ATOM 725 C CA . GLN A 1 95 ? 16.284 7.373 -23.207 1.00 65.69 95 GLN A CA 1
ATOM 726 C C . GLN A 1 95 ? 17.437 6.876 -24.092 1.00 65.69 95 GLN A C 1
ATOM 728 O O . GLN A 1 95 ? 18.414 6.311 -23.601 1.00 65.69 95 GLN A O 1
ATOM 733 N N . GLY A 1 96 ? 17.283 7.004 -25.412 1.00 57.22 96 GLY A N 1
ATOM 734 C CA . GLY A 1 96 ? 18.174 6.364 -26.377 1.00 57.22 96 GLY A CA 1
ATOM 735 C C . GLY A 1 96 ? 19.632 6.811 -26.230 1.00 57.22 96 GLY A C 1
ATOM 736 O O . GLY A 1 96 ? 19.917 7.962 -25.911 1.00 57.22 96 GLY A O 1
ATOM 737 N N . LYS A 1 97 ? 20.579 5.920 -26.563 1.00 55.41 97 LYS A N 1
ATOM 738 C CA . LYS A 1 97 ? 22.027 6.224 -26.630 1.00 55.41 97 LYS A CA 1
ATOM 739 C C . LYS A 1 97 ? 22.378 7.336 -27.640 1.00 55.41 97 LYS A C 1
ATOM 741 O O . LYS A 1 97 ? 23.528 7.757 -27.722 1.00 55.41 97 LYS A O 1
ATOM 746 N N . SER A 1 98 ? 21.415 7.784 -28.446 1.00 55.06 98 SER A N 1
ATOM 747 C CA . SER A 1 98 ? 21.572 8.823 -29.463 1.00 55.06 98 SER A CA 1
ATOM 748 C C . SER A 1 98 ? 20.271 9.623 -29.574 1.00 55.06 98 SER A C 1
ATOM 750 O O . SER A 1 98 ? 19.207 9.041 -29.772 1.00 55.06 98 SER A O 1
ATOM 752 N N . GLY A 1 99 ? 20.348 10.955 -29.482 1.00 59.50 99 GLY A N 1
ATOM 753 C CA . GLY A 1 99 ? 19.180 11.855 -29.440 1.00 59.50 99 GLY A CA 1
ATOM 754 C C . GLY A 1 99 ? 18.302 11.890 -30.701 1.00 59.50 99 GLY A C 1
ATOM 755 O O . GLY A 1 99 ? 17.291 12.582 -30.714 1.00 59.50 99 GLY A O 1
ATOM 756 N N . PHE A 1 100 ? 18.659 11.143 -31.750 1.00 58.69 100 PHE A N 1
ATOM 757 C CA . PHE A 1 100 ? 17.961 11.128 -33.042 1.00 58.69 100 PHE A CA 1
ATOM 758 C C . PHE A 1 100 ? 16.920 10.007 -33.184 1.00 58.69 100 PHE A C 1
ATOM 760 O O . PHE A 1 100 ? 16.156 10.007 -34.144 1.00 58.69 100 PHE A O 1
ATOM 767 N N . GLN A 1 101 ? 16.853 9.067 -32.236 1.00 58.44 101 GLN A N 1
ATOM 768 C CA . GLN A 1 101 ? 15.911 7.945 -32.277 1.00 58.44 101 GLN A CA 1
ATOM 769 C C . GLN A 1 101 ? 15.291 7.736 -30.896 1.00 58.44 101 GLN A C 1
ATOM 771 O O . GLN A 1 101 ? 15.542 6.739 -30.226 1.00 58.44 101 GLN A O 1
ATOM 776 N N . GLN A 1 102 ? 14.514 8.724 -30.446 1.00 66.38 102 GLN A N 1
ATOM 777 C CA . GLN A 1 102 ? 13.814 8.664 -29.164 1.00 66.38 102 GLN A CA 1
ATOM 778 C C . GLN A 1 102 ? 12.585 7.745 -29.298 1.00 66.38 102 GLN A C 1
ATOM 780 O O . GLN A 1 102 ? 11.654 8.079 -30.039 1.00 66.38 102 GLN A O 1
ATOM 785 N N . PRO A 1 103 ? 12.540 6.589 -28.612 1.00 74.69 103 PRO A N 1
ATOM 786 C CA . PRO A 1 103 ? 11.460 5.623 -28.768 1.00 74.69 103 PRO A CA 1
ATOM 787 C C . PRO A 1 103 ? 10.232 6.034 -27.939 1.00 74.69 103 PRO A C 1
ATOM 789 O O . PRO A 1 103 ? 9.876 5.381 -26.959 1.00 74.69 103 PRO A O 1
ATOM 792 N N . TRP A 1 104 ? 9.545 7.109 -28.344 1.00 78.31 104 TRP A N 1
ATOM 793 C CA . TRP A 1 104 ? 8.345 7.624 -27.666 1.00 78.31 104 TRP A CA 1
ATOM 794 C C . TRP A 1 104 ? 7.278 6.547 -27.445 1.00 78.31 104 TRP A C 1
ATOM 796 O O . TRP A 1 104 ? 6.665 6.499 -26.383 1.00 78.31 104 TRP A O 1
ATOM 806 N N . GLY A 1 105 ? 7.104 5.633 -28.406 1.00 82.62 105 GLY A N 1
ATOM 807 C CA . GLY A 1 105 ? 6.169 4.514 -28.274 1.00 82.62 105 GLY A CA 1
ATOM 808 C C . GLY A 1 105 ? 6.512 3.567 -27.119 1.00 82.62 105 GLY A C 1
ATOM 809 O O . GLY A 1 105 ? 5.615 3.142 -26.398 1.00 82.62 105 GLY A O 1
ATOM 810 N N . GLN A 1 106 ? 7.798 3.277 -26.895 1.00 81.56 106 GLN A N 1
ATOM 811 C CA . GLN A 1 106 ? 8.230 2.408 -25.794 1.00 81.56 106 GLN A CA 1
ATOM 812 C C . GLN A 1 106 ? 8.065 3.100 -24.440 1.00 81.56 106 GLN A C 1
ATOM 814 O O . GLN A 1 106 ? 7.601 2.471 -23.495 1.00 81.56 106 GLN A O 1
ATOM 819 N N . ILE A 1 107 ? 8.378 4.398 -24.363 1.00 82.75 107 ILE A N 1
ATOM 820 C CA . ILE A 1 107 ? 8.203 5.195 -23.141 1.00 82.75 107 ILE A CA 1
ATOM 821 C C . ILE A 1 107 ? 6.718 5.263 -22.764 1.00 82.75 107 ILE A C 1
ATOM 823 O O . ILE A 1 107 ? 6.363 4.952 -21.631 1.00 82.75 107 ILE A O 1
ATOM 827 N N . MET A 1 108 ? 5.838 5.585 -23.719 1.00 84.44 108 MET A N 1
ATOM 828 C CA . MET A 1 108 ? 4.393 5.649 -23.475 1.00 84.44 108 MET A CA 1
ATOM 829 C C . MET A 1 108 ? 3.812 4.286 -23.078 1.00 84.44 108 MET A C 1
ATOM 831 O O . MET A 1 108 ? 3.025 4.205 -22.135 1.00 84.44 108 MET A O 1
ATOM 835 N N . ALA A 1 109 ? 4.225 3.204 -23.749 1.00 86.06 109 ALA A N 1
ATOM 836 C CA . ALA A 1 109 ? 3.813 1.849 -23.385 1.00 86.06 109 ALA A CA 1
ATOM 837 C C . ALA A 1 109 ? 4.278 1.473 -21.970 1.00 86.06 109 ALA A C 1
ATOM 839 O O . ALA A 1 109 ? 3.494 0.928 -21.192 1.00 86.06 109 ALA A O 1
ATOM 840 N N . ALA A 1 110 ? 5.519 1.819 -21.608 1.00 86.12 110 ALA A N 1
ATOM 841 C CA . ALA A 1 110 ? 6.027 1.627 -20.257 1.00 86.12 110 ALA A CA 1
ATOM 842 C C . ALA A 1 110 ? 5.162 2.388 -19.241 1.00 86.12 110 ALA A C 1
ATOM 844 O O . ALA A 1 110 ? 4.665 1.767 -18.307 1.00 86.12 110 ALA A O 1
ATOM 845 N N . THR A 1 111 ? 4.880 3.679 -19.450 1.00 86.00 111 THR A N 1
ATOM 846 C CA . THR A 1 111 ? 4.058 4.497 -18.536 1.00 86.00 111 THR A CA 1
ATOM 847 C C . THR A 1 111 ? 2.671 3.901 -18.273 1.00 86.00 111 THR A C 1
ATOM 849 O O . THR A 1 111 ? 2.219 3.885 -17.124 1.00 86.00 111 THR A O 1
ATOM 852 N N . VAL A 1 112 ? 2.001 3.359 -19.297 1.00 90.00 112 VAL A N 1
ATOM 853 C CA . VAL A 1 112 ? 0.706 2.678 -19.121 1.00 90.00 112 VAL A CA 1
ATOM 854 C C . VAL A 1 112 ? 0.851 1.464 -18.198 1.00 90.00 112 VAL A C 1
ATOM 856 O O . VAL A 1 112 ? 0.077 1.315 -17.251 1.00 90.00 112 VAL A O 1
ATOM 859 N N . ILE A 1 113 ? 1.877 0.636 -18.416 1.00 89.50 113 ILE A N 1
ATOM 860 C CA . ILE A 1 113 ? 2.151 -0.550 -17.590 1.00 89.50 113 ILE A CA 1
ATOM 861 C C . ILE A 1 113 ? 2.461 -0.155 -16.139 1.00 89.50 113 ILE A C 1
ATOM 863 O O . ILE A 1 113 ? 1.978 -0.802 -15.214 1.00 89.50 113 ILE A O 1
ATOM 867 N N . VAL A 1 114 ? 3.208 0.931 -15.923 1.00 88.19 114 VAL A N 1
ATOM 868 C CA . VAL A 1 114 ? 3.552 1.440 -14.582 1.00 88.19 114 VAL A CA 1
ATOM 869 C C . VAL A 1 114 ? 2.341 1.958 -13.815 1.00 88.19 114 VAL A C 1
ATOM 871 O O . VAL A 1 114 ? 2.294 1.855 -12.590 1.00 88.19 114 VAL A O 1
ATOM 874 N N . THR A 1 115 ? 1.354 2.505 -14.520 1.00 89.56 115 THR A N 1
ATOM 875 C CA . THR A 1 115 ? 0.163 3.094 -13.894 1.00 89.56 115 THR A CA 1
ATOM 876 C C . THR A 1 115 ? -0.846 2.021 -13.463 1.00 89.56 115 THR A C 1
ATOM 878 O O . THR A 1 115 ? -1.592 2.215 -12.503 1.00 89.56 115 THR A O 1
ATOM 881 N N . LEU A 1 116 ? -0.851 0.853 -14.117 1.00 91.56 116 LEU A N 1
ATOM 882 C CA . LEU A 1 116 ? -1.783 -0.242 -13.820 1.00 91.56 116 LEU A CA 1
ATOM 883 C C . LEU A 1 116 ? -1.751 -0.714 -12.349 1.00 91.56 116 LEU A C 1
ATOM 885 O O . LEU A 1 116 ? -2.822 -0.775 -11.743 1.00 91.56 116 LEU A O 1
ATOM 889 N N . PRO A 1 117 ? -0.590 -1.008 -11.727 1.00 87.56 117 PRO A N 1
ATOM 890 C CA . PRO A 1 117 ? -0.518 -1.416 -10.323 1.00 87.56 117 PRO A CA 1
ATOM 891 C C . PRO A 1 117 ? -1.142 -0.410 -9.355 1.00 87.56 117 PRO A C 1
ATOM 893 O O . PRO A 1 117 ? -1.829 -0.810 -8.417 1.00 87.56 117 PRO A O 1
ATOM 896 N N . LEU A 1 118 ? -0.951 0.890 -9.600 1.00 88.31 118 LEU A N 1
ATOM 897 C CA . LEU A 1 118 ? -1.528 1.963 -8.786 1.00 88.31 118 LEU A CA 1
ATOM 898 C C . LEU A 1 118 ? -3.056 1.981 -8.885 1.00 88.31 118 LEU A C 1
ATOM 900 O O . LEU A 1 118 ? -3.747 2.066 -7.868 1.00 88.31 118 LEU A O 1
ATOM 904 N N . ILE A 1 119 ? -3.593 1.837 -10.097 1.00 90.75 119 ILE A N 1
ATOM 905 C CA . ILE A 1 119 ? -5.040 1.734 -10.321 1.00 90.75 119 ILE A CA 1
ATOM 906 C C . ILE A 1 119 ? -5.599 0.490 -9.618 1.00 90.75 119 ILE A C 1
ATOM 908 O O . ILE A 1 119 ? -6.598 0.568 -8.911 1.00 90.75 119 ILE A O 1
ATOM 912 N N . VAL A 1 120 ? -4.942 -0.663 -9.749 1.00 91.50 120 VAL A N 1
ATOM 913 C CA . VAL A 1 120 ? -5.394 -1.900 -9.094 1.00 91.50 120 VAL A CA 1
ATOM 914 C C . VAL A 1 120 ? -5.365 -1.762 -7.570 1.00 91.50 120 VAL A C 1
ATOM 916 O O . VAL A 1 120 ? -6.350 -2.096 -6.911 1.00 91.50 120 VAL A O 1
ATOM 919 N N . ALA A 1 121 ? -4.277 -1.234 -7.004 1.00 87.25 121 ALA A N 1
ATOM 920 C CA . ALA A 1 121 ? -4.144 -1.029 -5.565 1.00 87.25 121 ALA A CA 1
ATOM 921 C C . ALA A 1 121 ? -5.247 -0.107 -5.024 1.00 87.25 121 ALA A C 1
ATOM 923 O O . ALA A 1 121 ? -5.934 -0.459 -4.062 1.00 87.25 121 ALA A O 1
ATOM 924 N N . THR A 1 122 ? -5.466 1.040 -5.674 1.00 85.94 122 THR A N 1
ATOM 925 C CA . THR A 1 122 ? -6.503 2.003 -5.276 1.00 85.94 122 THR A CA 1
ATOM 926 C C . THR A 1 122 ? -7.906 1.411 -5.373 1.00 85.94 122 THR A C 1
ATOM 928 O O . THR A 1 122 ? -8.661 1.520 -4.411 1.00 85.94 122 THR A O 1
ATOM 931 N N . LEU A 1 123 ? -8.242 0.700 -6.453 1.00 88.94 123 LEU A N 1
ATOM 932 C CA . LEU A 1 123 ? -9.547 0.047 -6.602 1.00 88.94 123 LEU A CA 1
ATOM 933 C C . LEU A 1 123 ? -9.800 -1.017 -5.523 1.00 88.94 123 LEU A C 1
ATOM 935 O O . LEU A 1 123 ? -10.907 -1.105 -4.987 1.00 88.94 123 LEU A O 1
ATOM 939 N N . VAL A 1 124 ? -8.792 -1.825 -5.180 1.00 87.00 124 VAL A N 1
ATOM 940 C CA . VAL A 1 124 ? -8.914 -2.848 -4.127 1.00 87.00 124 VAL A CA 1
ATOM 941 C C . VAL A 1 124 ? -9.111 -2.203 -2.753 1.00 87.00 124 VAL A C 1
ATOM 943 O O . VAL A 1 124 ? -9.988 -2.629 -1.997 1.00 87.00 124 VAL A O 1
ATOM 946 N N . LEU A 1 125 ? -8.329 -1.170 -2.430 1.00 82.00 125 LEU A N 1
ATOM 947 C CA . LEU A 1 125 ? -8.401 -0.474 -1.141 1.00 82.00 125 LEU A CA 1
ATOM 948 C C . LEU A 1 125 ? -9.720 0.292 -0.991 1.00 82.00 125 LEU A C 1
ATOM 950 O O . LEU A 1 125 ? -10.378 0.170 0.041 1.00 82.00 125 LEU A O 1
ATOM 954 N N . GLN A 1 126 ? -10.160 0.992 -2.040 1.00 80.06 126 GLN A N 1
ATOM 955 C CA . GLN A 1 126 ? -11.454 1.677 -2.075 1.00 80.06 126 GLN A CA 1
ATOM 956 C C . GLN A 1 126 ? -12.612 0.700 -1.855 1.00 80.06 126 GLN A C 1
ATOM 958 O O . GLN A 1 126 ? -13.467 0.955 -1.012 1.00 80.06 126 GLN A O 1
ATOM 963 N N . ARG A 1 127 ? -12.620 -0.461 -2.528 1.00 77.12 127 ARG A N 1
ATOM 964 C CA . ARG A 1 127 ? -13.661 -1.485 -2.322 1.00 77.12 127 ARG A CA 1
ATOM 965 C C . ARG A 1 127 ? -13.717 -1.987 -0.878 1.00 77.12 127 ARG A C 1
ATOM 967 O O . ARG A 1 127 ? -14.809 -2.179 -0.353 1.00 77.12 127 ARG A O 1
ATOM 974 N N . ARG A 1 128 ? -12.565 -2.188 -0.226 1.00 71.69 128 ARG A N 1
ATOM 975 C CA . ARG A 1 128 ? -12.507 -2.645 1.175 1.00 71.69 128 ARG A CA 1
ATOM 976 C C . ARG A 1 128 ? -12.983 -1.581 2.163 1.00 71.69 128 ARG A C 1
ATOM 978 O O . ARG A 1 128 ? -13.720 -1.920 3.083 1.00 71.69 128 ARG A O 1
ATOM 985 N N . ILE A 1 129 ? -12.606 -0.318 1.957 1.00 70.25 129 ILE A N 1
ATOM 986 C CA . ILE A 1 129 ? -13.084 0.797 2.788 1.00 70.25 129 ILE A CA 1
ATOM 987 C C . ILE A 1 129 ? -14.604 0.949 2.644 1.00 70.25 129 ILE A C 1
ATOM 989 O O . ILE A 1 129 ? -15.308 1.021 3.648 1.00 70.25 129 ILE A O 1
ATOM 993 N N . LEU A 1 130 ? -15.119 0.932 1.409 1.00 64.56 130 LEU A N 1
ATOM 994 C CA . LEU A 1 130 ? -16.554 1.051 1.140 1.00 64.56 130 LEU A CA 1
ATOM 995 C C . LEU A 1 130 ? -17.347 -0.106 1.760 1.00 64.56 130 LEU A C 1
ATOM 997 O O . LEU A 1 130 ? -18.344 0.143 2.429 1.00 64.56 130 LEU A O 1
ATOM 1001 N N . ALA A 1 131 ? -16.874 -1.349 1.622 1.00 63.88 131 ALA A N 1
ATOM 1002 C CA . ALA A 1 131 ? -17.516 -2.507 2.244 1.00 63.88 131 ALA A CA 1
ATOM 1003 C C . ALA A 1 131 ? -17.564 -2.393 3.781 1.00 63.88 131 ALA A C 1
ATOM 1005 O O . ALA A 1 131 ? -18.596 -2.685 4.388 1.00 63.88 131 ALA A O 1
ATOM 1006 N N . GLY A 1 132 ? -16.481 -1.920 4.410 1.00 62.47 132 GLY A N 1
ATOM 1007 C CA . GLY A 1 132 ? -16.409 -1.711 5.860 1.00 62.47 132 GLY A CA 1
ATOM 1008 C C . GLY A 1 132 ? -17.365 -0.628 6.369 1.00 62.47 132 GLY A C 1
ATOM 1009 O O . GLY A 1 132 ? -18.055 -0.843 7.363 1.00 62.47 132 GLY A O 1
ATOM 1010 N N . LEU A 1 133 ? -17.472 0.496 5.652 1.00 60.06 133 LEU A N 1
ATOM 1011 C CA . LEU A 1 133 ? -18.413 1.575 5.975 1.00 60.06 133 LEU A CA 1
ATOM 1012 C C . LEU A 1 133 ? -19.873 1.121 5.824 1.00 60.06 133 LEU A C 1
ATOM 1014 O O . LEU A 1 133 ? -20.698 1.394 6.693 1.00 60.06 133 LEU A O 1
ATOM 1018 N N . THR A 1 134 ? -20.192 0.365 4.768 1.00 57.16 134 THR A N 1
ATOM 1019 C CA . THR A 1 134 ? -21.553 -0.156 4.56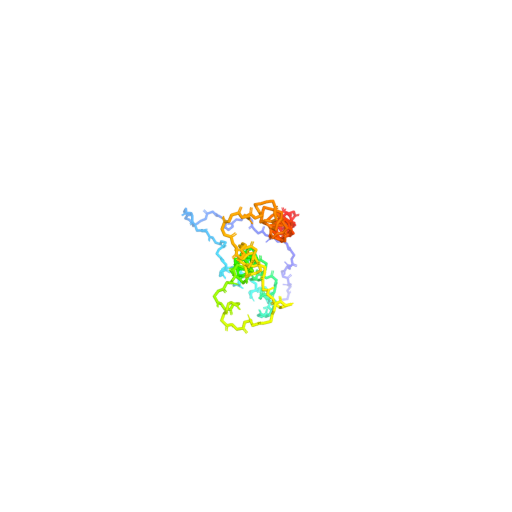2 1.00 57.16 134 THR A CA 1
ATOM 1020 C C . THR A 1 134 ? -21.942 -1.231 5.575 1.00 57.16 134 THR A C 1
ATOM 1022 O O . THR A 1 134 ? -23.100 -1.302 5.961 1.00 57.16 134 THR A O 1
ATOM 1025 N N . ALA A 1 135 ? -20.997 -2.043 6.063 1.00 53.12 135 ALA A N 1
ATOM 1026 C CA . ALA A 1 135 ? -21.278 -3.056 7.081 1.00 53.12 135 ALA A CA 1
ATOM 1027 C C . ALA A 1 135 ? -21.516 -2.450 8.478 1.00 53.12 135 ALA A C 1
ATOM 1029 O O . ALA A 1 135 ? -22.280 -3.011 9.262 1.00 53.12 135 ALA A O 1
ATOM 1030 N N . GLY A 1 136 ? -20.887 -1.307 8.783 1.00 52.66 136 GLY A N 1
ATOM 1031 C CA . GLY A 1 136 ? -21.143 -0.540 10.008 1.00 52.66 136 GLY A CA 1
ATOM 1032 C C . GLY A 1 136 ? -22.493 0.185 9.996 1.00 52.66 136 GLY A C 1
ATOM 1033 O O . GLY A 1 136 ? -23.157 0.244 11.024 1.00 52.66 136 GLY A O 1
ATOM 1034 N N . ALA A 1 137 ? -22.941 0.660 8.829 1.00 48.41 137 ALA A N 1
ATOM 1035 C CA . ALA A 1 137 ? -24.209 1.380 8.675 1.00 48.41 137 ALA A CA 1
ATOM 1036 C C . ALA A 1 137 ? -25.469 0.498 8.801 1.00 48.41 137 ALA A C 1
ATOM 1038 O O . ALA A 1 137 ? -26.554 1.025 9.011 1.00 48.41 137 ALA A O 1
ATOM 1039 N N . VAL A 1 138 ? -25.347 -0.829 8.672 1.00 41.22 138 VAL A N 1
ATOM 1040 C CA . VAL A 1 138 ? -26.489 -1.773 8.698 1.00 41.22 138 VAL A CA 1
ATOM 1041 C C . VAL A 1 138 ? -26.666 -2.438 10.078 1.00 41.22 138 VAL A C 1
ATOM 1043 O O . VAL A 1 138 ? -27.575 -3.237 10.273 1.00 41.22 138 VAL A O 1
ATOM 1046 N N . LYS A 1 139 ? -25.808 -2.118 11.058 1.00 39.75 139 LYS A N 1
ATOM 1047 C CA . LYS A 1 139 ? -25.967 -2.534 12.467 1.00 39.75 139 LYS A CA 1
ATOM 1048 C C . LYS A 1 139 ? -26.454 -1.409 13.393 1.00 39.75 139 LYS A C 1
ATOM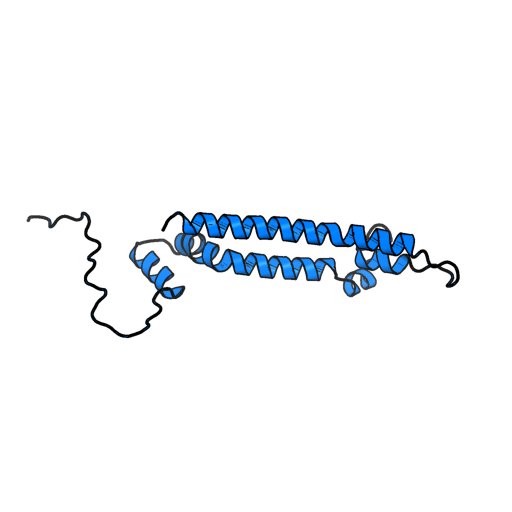 1050 O O . LYS A 1 139 ? -26.467 -1.618 14.604 1.00 39.75 139 LYS A O 1
ATOM 1055 N N . GLY A 1 140 ? -26.816 -0.256 12.826 1.00 38.72 140 GLY A N 1
ATOM 1056 C CA . GLY A 1 140 ? -27.538 0.818 13.514 1.00 38.72 140 GLY A CA 1
ATOM 1057 C C . GLY A 1 140 ? -29.043 0.633 13.416 1.00 38.72 140 GLY A C 1
ATOM 1058 O O . GLY A 1 140 ? -29.491 0.111 12.370 1.00 38.72 140 GLY A O 1
#

Radius of gyration: 27.04 Å; chains: 1; bounding box: 60×33×83 Å

pLDDT: mean 73.05, std 16.93, range [29.42, 91.56]